Protein AF-A0A2D7XCU5-F1 (afdb_monomer)

Secondary structure (DSSP, 8-state):
-HHHHHHHHHHHHHHHHHTTSEEE-TTS-EEEETTT--EEEEPPTT--HHHHHHHHTTSHHHHHHHHHHHHHH-

Sequence (74 aa):
LANDENVQLRNFAIIATESNIIKLSGDNRTFTWASNGRKLMNVPFDENPYSAMAAWFKTDEGLEVYKSIEKKLK

Radius of gyration: 11.32 Å; Cα contacts (8 Å, |Δi|>4): 84; chains: 1; bounding box: 29×28×25 Å

Structure (mmCIF, N/CA/C/O backbone):
data_AF-A0A2D7XCU5-F1
#
_entry.id   AF-A0A2D7XCU5-F1
#
loop_
_atom_site.group_PDB
_atom_site.id
_atom_site.type_symbol
_atom_site.label_atom_id
_atom_site.label_alt_id
_atom_site.label_comp_id
_atom_site.label_asym_id
_atom_site.label_entity_id
_atom_site.label_seq_id
_atom_site.pdbx_PDB_ins_code
_atom_site.Cartn_x
_atom_site.Cartn_y
_atom_site.Cartn_z
_atom_site.occupancy
_atom_site.B_iso_or_equiv
_atom_site.auth_seq_id
_atom_site.auth_comp_id
_atom_site.auth_asym_id
_atom_site.auth_atom_id
_atom_site.pdbx_PDB_model_num
ATOM 1 N N . LEU A 1 1 ? 16.958 13.010 -2.972 1.00 58.91 1 LEU A N 1
ATOM 2 C CA . LEU A 1 1 ? 15.516 13.345 -2.981 1.00 58.91 1 LEU A CA 1
ATOM 3 C C . LEU A 1 1 ? 14.628 12.188 -3.429 1.00 58.91 1 LEU A C 1
ATOM 5 O O . LEU A 1 1 ? 13.956 11.641 -2.572 1.00 58.91 1 LEU A O 1
ATOM 9 N N . ALA A 1 2 ? 14.616 11.767 -4.704 1.00 62.69 2 ALA A N 1
ATOM 10 C CA . ALA A 1 2 ? 13.692 10.707 -5.159 1.00 62.69 2 ALA A CA 1
ATOM 11 C C . ALA A 1 2 ? 13.882 9.358 -4.427 1.00 62.69 2 ALA A C 1
ATOM 13 O O . ALA A 1 2 ? 12.912 8.659 -4.137 1.00 62.69 2 ALA A O 1
ATOM 14 N N . ASN A 1 3 ? 15.129 9.019 -4.081 1.00 68.62 3 ASN A N 1
ATOM 15 C CA . ASN A 1 3 ? 15.434 7.832 -3.279 1.00 68.62 3 ASN A CA 1
ATOM 16 C C . ASN A 1 3 ? 14.890 7.947 -1.849 1.00 68.62 3 ASN A C 1
ATOM 18 O O . ASN A 1 3 ? 14.320 6.981 -1.349 1.00 68.62 3 ASN A O 1
ATOM 22 N N . ASP A 1 4 ? 15.010 9.121 -1.224 1.00 75.12 4 ASP A N 1
ATOM 23 C CA . ASP A 1 4 ? 14.556 9.370 0.151 1.00 75.12 4 ASP A CA 1
ATOM 24 C C . ASP A 1 4 ? 13.028 9.282 0.250 1.00 75.12 4 ASP A C 1
ATOM 26 O O . ASP A 1 4 ? 12.488 8.611 1.128 1.00 75.12 4 ASP A O 1
ATOM 30 N N . GLU A 1 5 ? 12.328 9.873 -0.718 1.00 81.62 5 GLU A N 1
ATOM 31 C CA . GLU A 1 5 ? 10.868 9.821 -0.818 1.00 81.62 5 GLU A CA 1
ATOM 32 C C . GLU A 1 5 ? 10.362 8.381 -1.016 1.00 81.62 5 GLU A C 1
ATOM 34 O O . GLU A 1 5 ? 9.431 7.937 -0.347 1.00 81.62 5 GLU A O 1
ATOM 39 N N . ASN A 1 6 ? 11.020 7.596 -1.877 1.00 87.81 6 ASN A N 1
ATOM 40 C CA . ASN A 1 6 ? 10.665 6.189 -2.076 1.00 87.81 6 ASN A CA 1
ATOM 41 C C . ASN A 1 6 ? 10.934 5.333 -0.832 1.00 87.81 6 ASN A C 1
ATOM 43 O O . ASN A 1 6 ? 10.250 4.335 -0.618 1.00 87.81 6 ASN A O 1
ATOM 47 N N . VAL A 1 7 ? 11.940 5.661 -0.015 1.00 92.12 7 VAL A N 1
ATOM 48 C CA . VAL A 1 7 ? 12.156 4.988 1.278 1.00 92.12 7 VAL A CA 1
ATOM 49 C C . VAL A 1 7 ? 11.009 5.306 2.239 1.00 92.12 7 VAL A C 1
ATOM 51 O O . VAL A 1 7 ? 10.457 4.388 2.844 1.00 92.12 7 VAL A O 1
ATOM 54 N N . GLN A 1 8 ? 10.594 6.571 2.328 1.00 94.19 8 GLN A N 1
ATOM 55 C CA . GLN A 1 8 ? 9.477 6.980 3.185 1.00 94.19 8 GLN A CA 1
ATOM 56 C C . GLN A 1 8 ? 8.160 6.310 2.776 1.00 94.19 8 GLN A C 1
ATOM 58 O O . GLN A 1 8 ? 7.477 5.735 3.621 1.00 94.19 8 GLN A O 1
ATOM 63 N N . L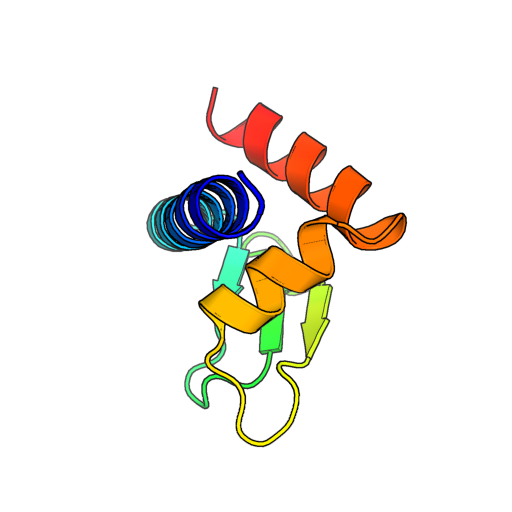EU A 1 9 ? 7.835 6.306 1.482 1.00 96.56 9 LEU A N 1
ATOM 64 C CA . LEU A 1 9 ? 6.609 5.691 0.965 1.00 96.56 9 LEU A CA 1
ATOM 65 C C . LEU A 1 9 ? 6.589 4.163 1.134 1.00 96.56 9 LEU A C 1
ATOM 67 O O . LEU A 1 9 ? 5.534 3.587 1.404 1.00 96.56 9 LEU A O 1
ATOM 71 N N . ARG A 1 10 ? 7.751 3.502 1.042 1.00 96.62 10 ARG A N 1
ATOM 72 C CA . ARG A 1 10 ? 7.881 2.070 1.359 1.00 96.62 10 ARG A CA 1
ATOM 73 C C . ARG A 1 10 ? 7.581 1.793 2.826 1.00 96.62 10 ARG A C 1
ATOM 75 O O . ARG A 1 10 ? 6.749 0.939 3.121 1.00 96.62 10 ARG A O 1
ATOM 82 N N . ASN A 1 11 ? 8.211 2.540 3.731 1.00 96.75 11 ASN A N 1
ATOM 83 C CA . ASN A 1 11 ? 7.979 2.395 5.168 1.00 96.75 11 ASN A CA 1
ATOM 84 C C . ASN A 1 11 ? 6.516 2.680 5.526 1.00 96.75 11 ASN A C 1
ATOM 86 O O . ASN A 1 11 ? 5.925 1.954 6.317 1.00 96.75 11 ASN A O 1
ATOM 90 N N . PHE A 1 12 ? 5.900 3.674 4.885 1.00 97.88 12 PHE A N 1
ATOM 91 C CA . PHE A 1 12 ? 4.477 3.960 5.040 1.00 97.88 12 PHE A CA 1
ATOM 92 C C . PHE A 1 12 ? 3.591 2.774 4.628 1.00 97.88 12 PHE A C 1
ATOM 94 O O . PHE A 1 12 ? 2.685 2.400 5.370 1.00 97.88 12 PHE A O 1
ATOM 101 N N . ALA A 1 13 ? 3.863 2.141 3.480 1.00 97.62 13 ALA A N 1
ATOM 102 C CA . ALA A 1 13 ? 3.121 0.960 3.034 1.00 97.62 13 ALA A CA 1
ATOM 103 C C . ALA A 1 13 ? 3.272 -0.231 4.000 1.00 97.62 13 ALA A C 1
ATOM 105 O O . ALA A 1 13 ? 2.299 -0.951 4.244 1.00 97.62 13 ALA A O 1
ATOM 106 N N . ILE A 1 14 ? 4.467 -0.421 4.569 1.00 98.06 14 ILE A N 1
ATOM 107 C CA . ILE A 1 14 ? 4.734 -1.448 5.587 1.00 98.06 14 ILE A CA 1
ATOM 108 C C . ILE A 1 14 ? 3.896 -1.169 6.838 1.00 98.06 14 ILE A C 1
ATOM 110 O O . ILE A 1 14 ? 3.095 -2.016 7.223 1.00 98.06 14 ILE A O 1
ATOM 114 N N . ILE A 1 15 ? 3.978 0.044 7.394 1.00 98.12 15 ILE A N 1
ATOM 115 C CA . ILE A 1 15 ? 3.212 0.451 8.584 1.00 98.12 15 ILE A CA 1
ATOM 116 C C . ILE A 1 15 ? 1.703 0.299 8.351 1.00 98.12 15 ILE A C 1
ATOM 118 O O . ILE A 1 15 ? 0.980 -0.189 9.217 1.00 98.12 15 ILE A O 1
ATOM 122 N N . ALA A 1 16 ? 1.206 0.675 7.171 1.00 98.38 16 ALA A N 1
ATOM 123 C CA . ALA A 1 16 ? -0.201 0.514 6.811 1.00 98.38 16 ALA A CA 1
ATOM 124 C C . ALA A 1 16 ? -0.637 -0.960 6.736 1.00 98.38 16 ALA A C 1
ATOM 126 O O . ALA A 1 16 ? -1.789 -1.283 7.043 1.00 98.38 16 ALA A O 1
ATOM 127 N N . THR A 1 17 ? 0.275 -1.847 6.332 1.00 98.19 17 THR A N 1
ATOM 128 C CA . THR A 1 17 ? 0.044 -3.296 6.292 1.00 98.19 17 THR A CA 1
ATOM 129 C C . THR A 1 17 ? 0.056 -3.889 7.702 1.00 98.19 17 THR A C 1
ATOM 131 O O . THR A 1 17 ? -0.864 -4.617 8.066 1.00 98.19 17 THR A O 1
ATOM 134 N N . GLU A 1 18 ? 1.033 -3.513 8.531 1.00 97.81 18 GLU A N 1
ATOM 135 C CA . GLU A 1 18 ? 1.140 -3.922 9.942 1.00 97.81 18 GLU A CA 1
ATOM 136 C C . GLU A 1 18 ? -0.042 -3.423 10.785 1.00 97.81 18 GLU A C 1
ATOM 138 O O . GLU A 1 18 ? -0.548 -4.142 11.645 1.00 97.81 18 GLU A O 1
ATOM 143 N N . SER A 1 19 ? -0.553 -2.228 10.477 1.00 98.00 19 SER A N 1
ATOM 144 C CA . SER A 1 19 ? -1.754 -1.651 11.099 1.00 98.00 19 SER A CA 1
ATOM 145 C C . SER A 1 19 ? -3.060 -2.253 10.570 1.00 98.00 19 SER A C 1
ATOM 147 O O . SER A 1 19 ? -4.144 -1.816 10.955 1.00 98.00 19 SER A O 1
ATOM 149 N N . ASN A 1 20 ? -2.984 -3.240 9.669 1.00 97.88 20 ASN A N 1
ATOM 150 C CA . ASN A 1 20 ? -4.133 -3.936 9.096 1.00 97.88 20 ASN A CA 1
ATOM 151 C C . ASN A 1 20 ? -5.125 -2.974 8.406 1.00 97.88 20 ASN A C 1
ATOM 153 O O . ASN A 1 20 ? -6.340 -3.154 8.482 1.00 97.88 20 ASN A O 1
ATOM 157 N N . ILE A 1 21 ? -4.609 -1.928 7.746 1.00 98.38 21 ILE A N 1
ATOM 158 C CA . ILE A 1 21 ? -5.390 -0.987 6.925 1.00 98.38 21 ILE A CA 1
ATOM 159 C C . ILE A 1 21 ? -5.439 -1.485 5.478 1.00 98.38 21 ILE A C 1
ATOM 161 O O . ILE A 1 21 ? -6.500 -1.499 4.844 1.00 98.38 21 ILE A O 1
ATOM 165 N N . ILE A 1 22 ? -4.292 -1.935 4.976 1.00 98.38 22 ILE A N 1
ATOM 166 C CA . ILE A 1 22 ? -4.142 -2.621 3.693 1.00 98.38 22 ILE A CA 1
ATOM 167 C C . ILE A 1 22 ? -3.540 -4.008 3.925 1.00 98.38 22 ILE A C 1
ATOM 169 O O . ILE A 1 22 ? -2.974 -4.277 4.979 1.00 98.38 22 ILE A O 1
ATOM 173 N N . LYS A 1 23 ? -3.686 -4.906 2.954 1.00 98.31 23 LYS A N 1
ATOM 174 C CA . LYS A 1 23 ? -3.136 -6.263 2.998 1.00 98.31 23 LYS A CA 1
ATOM 175 C C . LYS A 1 23 ? -2.415 -6.574 1.703 1.00 98.31 23 LYS A C 1
ATOM 177 O O . LYS A 1 23 ? -2.966 -6.326 0.630 1.00 98.31 23 LYS A O 1
ATOM 182 N N . LEU A 1 24 ? -1.234 -7.166 1.829 1.00 98.25 24 LEU A N 1
ATOM 183 C CA . LEU A 1 24 ? -0.544 -7.848 0.745 1.00 98.25 24 LEU A CA 1
ATOM 184 C C . LEU A 1 24 ? -1.019 -9.305 0.700 1.00 98.25 24 LEU A C 1
ATOM 186 O O . LEU A 1 24 ? -1.100 -9.969 1.734 1.00 98.25 24 LEU A O 1
ATOM 190 N N . SER A 1 25 ? -1.376 -9.791 -0.485 1.00 97.00 25 SER A N 1
ATOM 191 C CA . SER A 1 25 ? -1.714 -11.198 -0.697 1.00 97.00 25 SER A CA 1
ATOM 192 C C . SER A 1 25 ? -0.525 -12.113 -0.377 1.00 97.00 25 SER A C 1
ATOM 194 O O . SER A 1 25 ? 0.628 -11.713 -0.508 1.00 97.00 25 SER A O 1
ATOM 196 N N . GLY A 1 26 ? -0.790 -13.364 0.017 1.00 95.56 26 GLY A N 1
ATOM 197 C CA . GLY A 1 26 ? 0.266 -14.313 0.410 1.00 95.56 26 GLY A CA 1
ATOM 198 C C . GLY A 1 26 ? 1.236 -14.697 -0.714 1.00 95.56 26 GLY A C 1
ATOM 199 O O . GLY A 1 26 ? 2.332 -15.173 -0.442 1.00 95.56 26 GLY A O 1
ATOM 200 N N . ASP A 1 27 ? 0.855 -14.466 -1.970 1.00 95.31 27 ASP A N 1
ATOM 201 C CA . ASP A 1 27 ? 1.717 -14.615 -3.145 1.00 95.31 27 ASP A CA 1
ATOM 202 C C . ASP A 1 27 ? 2.481 -13.327 -3.506 1.00 95.31 27 ASP A C 1
ATOM 204 O O . ASP A 1 27 ? 3.183 -13.298 -4.515 1.00 95.31 27 ASP A O 1
ATOM 208 N N . ASN A 1 28 ? 2.359 -12.271 -2.694 1.00 95.69 28 ASN A N 1
ATOM 209 C CA . ASN A 1 28 ? 2.980 -10.960 -2.872 1.00 95.69 28 ASN A CA 1
ATOM 210 C C . ASN A 1 28 ? 2.582 -10.221 -4.165 1.00 95.69 28 ASN A C 1
ATOM 212 O O . ASN A 1 28 ? 3.340 -9.384 -4.652 1.00 95.69 28 ASN A O 1
ATOM 216 N N . ARG A 1 29 ? 1.399 -10.496 -4.731 1.00 96.06 29 ARG A N 1
ATOM 217 C CA . ARG A 1 29 ? 0.980 -9.945 -6.036 1.00 96.06 29 ARG A CA 1
ATOM 218 C C . ARG A 1 29 ? -0.099 -8.879 -5.991 1.00 96.06 29 ARG A C 1
ATOM 220 O O . ARG A 1 29 ? -0.302 -8.185 -6.988 1.00 96.06 29 ARG A O 1
ATOM 227 N N . THR A 1 30 ? -0.806 -8.717 -4.881 1.00 97.88 30 THR A N 1
ATOM 228 C CA . THR A 1 30 ? -1.962 -7.820 -4.837 1.00 97.88 30 THR A CA 1
ATOM 229 C C . THR A 1 30 ? -2.063 -7.114 -3.499 1.00 97.88 30 THR A C 1
ATOM 231 O O . THR A 1 30 ? -2.042 -7.749 -2.446 1.00 97.88 30 THR A O 1
ATOM 234 N N . PHE A 1 31 ? -2.253 -5.796 -3.555 1.00 98.44 31 PHE A N 1
ATOM 235 C CA . PHE A 1 31 ? -2.667 -5.012 -2.399 1.00 98.44 31 PHE A CA 1
ATOM 236 C C . PHE A 1 31 ? -4.184 -4.839 -2.392 1.00 98.44 31 PHE A C 1
ATOM 238 O O . PHE A 1 31 ? -4.806 -4.531 -3.413 1.00 98.44 31 PHE A O 1
ATOM 245 N N . THR A 1 32 ? -4.788 -5.019 -1.222 1.00 98.56 32 THR A N 1
ATOM 246 C CA . THR A 1 32 ? -6.230 -4.864 -0.996 1.00 98.56 32 THR A CA 1
ATOM 247 C C . THR A 1 32 ? -6.490 -4.049 0.264 1.00 98.56 32 THR A C 1
ATOM 249 O O . THR A 1 32 ? -5.648 -3.983 1.159 1.00 98.56 32 THR A O 1
ATOM 252 N N . TRP A 1 33 ? -7.667 -3.438 0.366 1.00 98.38 33 TRP A N 1
ATOM 253 C CA . TRP A 1 33 ? -8.146 -2.896 1.634 1.00 98.38 33 TRP A CA 1
ATOM 254 C C . TRP A 1 33 ? -8.414 -4.025 2.624 1.00 98.38 33 TRP A C 1
ATOM 256 O O . TRP A 1 33 ? -9.147 -4.969 2.324 1.00 98.38 33 TRP A O 1
ATOM 266 N N . ALA A 1 34 ? -7.906 -3.892 3.844 1.00 97.88 34 ALA A N 1
ATOM 267 C CA . ALA A 1 34 ? -8.124 -4.889 4.884 1.00 97.88 34 ALA A CA 1
ATOM 268 C C . ALA A 1 34 ? -9.594 -5.007 5.315 1.00 97.88 34 ALA A C 1
ATOM 270 O O . ALA A 1 34 ? -10.017 -6.090 5.721 1.00 97.88 34 ALA A O 1
ATOM 271 N N . SER A 1 35 ? -10.348 -3.904 5.223 1.00 97.25 35 SER A N 1
ATOM 272 C CA . SER A 1 35 ? -11.725 -3.780 5.712 1.00 97.25 35 SER A CA 1
ATOM 273 C C . SER A 1 35 ? -12.774 -4.440 4.820 1.00 97.25 35 SER A C 1
ATOM 275 O O . SER A 1 35 ? -13.792 -4.897 5.325 1.00 97.25 35 SER A O 1
ATOM 277 N N . ASN A 1 36 ? -12.566 -4.459 3.502 1.00 96.81 36 ASN A N 1
ATOM 278 C CA . ASN A 1 36 ? -13.564 -4.946 2.543 1.00 96.81 36 ASN A CA 1
ATOM 279 C C . ASN A 1 36 ? -12.973 -5.783 1.397 1.00 96.81 36 ASN A C 1
ATOM 281 O O . ASN A 1 36 ? -13.709 -6.188 0.502 1.00 96.81 36 ASN A O 1
ATOM 285 N N . GLY A 1 37 ? -11.658 -6.016 1.387 1.00 96.94 37 GLY A N 1
ATOM 286 C CA . GLY A 1 37 ? -10.979 -6.805 0.360 1.00 96.94 37 GLY A CA 1
ATOM 287 C C . GLY A 1 37 ? -10.936 -6.153 -1.023 1.00 96.94 37 GLY A C 1
ATOM 288 O O . GLY A 1 37 ? -10.452 -6.777 -1.968 1.00 96.94 37 GLY A O 1
ATOM 289 N N . ARG A 1 38 ? -11.41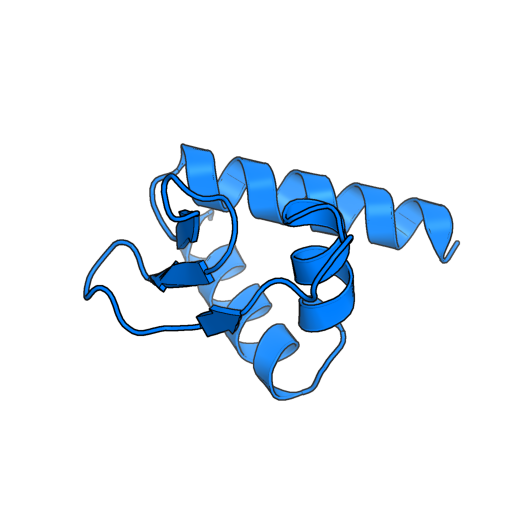4 -4.909 -1.186 1.00 97.44 38 ARG A N 1
ATOM 290 C CA . ARG A 1 38 ? -11.371 -4.226 -2.481 1.00 97.44 38 ARG A CA 1
ATOM 291 C C . ARG A 1 38 ? -9.916 -4.037 -2.904 1.00 97.44 38 ARG A C 1
ATOM 293 O O . ARG A 1 38 ? -9.097 -3.524 -2.141 1.00 97.44 38 ARG A O 1
ATOM 300 N N . LYS A 1 39 ? -9.620 -4.437 -4.139 1.00 98.06 39 LYS A N 1
ATOM 301 C CA . LYS A 1 39 ? -8.292 -4.326 -4.741 1.00 98.06 39 LYS A CA 1
ATOM 302 C C . LYS A 1 39 ? -7.858 -2.868 -4.883 1.00 98.06 39 LYS A C 1
ATOM 304 O O . LYS A 1 39 ? -8.651 -2.034 -5.312 1.00 98.06 39 LYS A O 1
ATOM 309 N N . LEU A 1 40 ? -6.599 -2.617 -4.535 1.00 97.94 40 LEU A N 1
ATOM 310 C CA . LEU A 1 40 ? -5.903 -1.346 -4.712 1.00 97.94 40 LEU A CA 1
ATOM 311 C C . LEU A 1 40 ? -5.043 -1.386 -5.972 1.00 97.94 40 LEU A C 1
ATOM 313 O O . LEU A 1 40 ? -5.266 -0.625 -6.900 1.00 97.94 40 LEU A O 1
ATOM 317 N N . MET A 1 41 ? -4.109 -2.334 -6.032 1.00 98.12 41 MET A N 1
ATOM 318 C CA . MET A 1 41 ? -3.219 -2.505 -7.177 1.00 98.12 41 MET A CA 1
ATOM 319 C C . MET A 1 41 ? -2.706 -3.942 -7.278 1.00 98.12 41 MET A C 1
ATOM 321 O O . MET A 1 41 ? -2.751 -4.706 -6.309 1.00 98.12 41 MET A O 1
ATOM 325 N N . ASN A 1 42 ? -2.178 -4.280 -8.452 1.00 97.62 42 ASN A N 1
ATOM 326 C CA . ASN A 1 42 ? -1.376 -5.480 -8.660 1.00 97.62 42 ASN A CA 1
ATOM 327 C C . ASN A 1 42 ? 0.100 -5.099 -8.679 1.00 97.62 42 ASN A C 1
ATOM 329 O O . ASN A 1 42 ? 0.478 -4.160 -9.375 1.00 97.62 42 ASN A O 1
ATOM 333 N N . VAL A 1 43 ? 0.920 -5.843 -7.946 1.00 97.06 43 VAL A N 1
ATOM 334 C CA . VAL A 1 43 ? 2.376 -5.713 -7.991 1.00 97.06 43 VAL A CA 1
ATOM 335 C C . VAL A 1 43 ? 2.841 -6.152 -9.387 1.00 97.06 43 VAL A C 1
ATOM 337 O O . VAL A 1 43 ? 2.458 -7.246 -9.820 1.00 97.06 43 VAL A O 1
ATOM 340 N N . PRO A 1 44 ? 3.605 -5.321 -10.122 1.00 95.38 44 PRO A N 1
ATOM 341 C CA . PRO A 1 44 ? 4.185 -5.722 -11.396 1.00 95.38 44 PRO A CA 1
ATOM 342 C C . PRO A 1 44 ? 5.044 -6.978 -11.249 1.00 95.38 44 PRO A C 1
ATOM 344 O O . PRO A 1 44 ? 5.609 -7.252 -10.190 1.00 95.38 44 PRO A O 1
ATOM 347 N N . PHE A 1 45 ? 5.136 -7.751 -12.327 1.00 89.19 45 PHE A N 1
ATOM 348 C CA . PHE A 1 45 ? 6.019 -8.910 -12.359 1.00 89.19 45 PHE A CA 1
ATOM 349 C C . PHE A 1 45 ? 7.476 -8.460 -12.141 1.00 89.19 45 PHE A C 1
ATOM 351 O O . PHE A 1 45 ? 7.868 -7.419 -12.659 1.00 89.19 45 PHE A O 1
ATOM 358 N N . ASP A 1 46 ? 8.235 -9.221 -11.348 1.00 91.50 46 ASP A N 1
ATOM 359 C CA . ASP A 1 46 ? 9.621 -8.940 -10.924 1.00 91.50 46 ASP A CA 1
ATOM 360 C C . ASP A 1 46 ? 9.855 -7.695 -10.044 1.00 91.50 46 ASP A C 1
ATOM 362 O O . ASP A 1 46 ? 11.002 -7.336 -9.777 1.00 91.50 46 ASP A O 1
ATOM 366 N N . GLU A 1 47 ? 8.804 -7.071 -9.507 1.00 93.38 47 GLU A N 1
ATOM 367 C CA . GLU A 1 47 ? 8.946 -5.939 -8.584 1.00 93.38 47 GLU A CA 1
ATOM 368 C C . GLU A 1 47 ? 8.811 -6.337 -7.110 1.00 93.38 47 GLU A C 1
ATOM 370 O O . GLU A 1 47 ? 8.026 -7.209 -6.727 1.00 93.38 47 GLU A O 1
ATOM 375 N N . ASN A 1 48 ? 9.538 -5.631 -6.238 1.00 95.69 48 ASN A N 1
ATOM 376 C CA . ASN A 1 48 ? 9.289 -5.734 -4.802 1.00 95.69 48 ASN A CA 1
ATOM 377 C C . ASN A 1 48 ? 7.926 -5.085 -4.474 1.00 95.69 48 ASN A C 1
ATOM 379 O O . ASN A 1 48 ? 7.716 -3.928 -4.847 1.00 95.69 48 ASN A O 1
ATOM 383 N N . PRO A 1 49 ? 7.027 -5.748 -3.719 1.00 97.50 49 PRO A N 1
ATOM 384 C CA . PRO A 1 49 ? 5.677 -5.241 -3.457 1.00 97.50 49 PRO A CA 1
ATOM 385 C C . PRO A 1 49 ? 5.636 -3.830 -2.877 1.00 97.50 49 PRO A C 1
ATOM 387 O O . PRO A 1 49 ? 4.883 -2.982 -3.350 1.00 97.50 49 PRO A O 1
ATOM 390 N N . TYR A 1 50 ? 6.470 -3.546 -1.878 1.00 97.12 50 TYR A N 1
ATOM 391 C CA . TYR A 1 50 ? 6.473 -2.242 -1.225 1.00 97.12 50 TYR A CA 1
ATOM 392 C C . TYR A 1 50 ? 7.129 -1.172 -2.100 1.00 97.12 50 TYR A C 1
ATOM 394 O O . TYR A 1 50 ? 6.678 -0.028 -2.090 1.00 97.12 50 TYR A O 1
ATOM 402 N N . SER A 1 51 ? 8.144 -1.527 -2.899 1.00 95.69 51 SER A N 1
ATOM 403 C CA . SER A 1 51 ? 8.695 -0.622 -3.920 1.00 95.69 51 SER A CA 1
ATOM 404 C C . SER A 1 51 ? 7.645 -0.261 -4.976 1.00 95.69 51 SER A C 1
ATOM 406 O O . SER A 1 51 ? 7.492 0.915 -5.304 1.00 95.69 51 S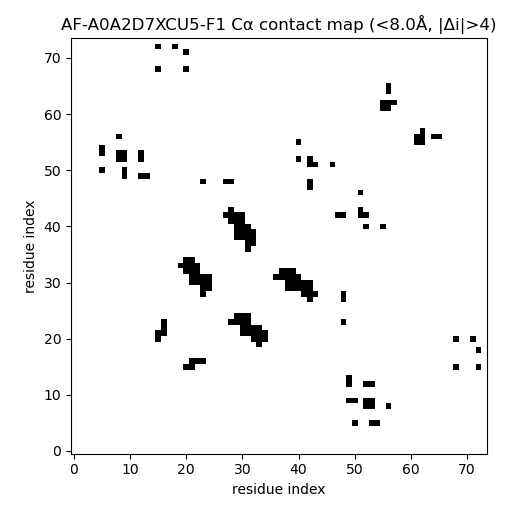ER A O 1
ATOM 408 N N . ALA A 1 52 ? 6.875 -1.245 -5.447 1.00 97.12 52 ALA A N 1
ATOM 409 C CA . ALA A 1 52 ? 5.790 -1.028 -6.397 1.00 97.12 52 ALA A CA 1
ATOM 410 C C . ALA A 1 52 ? 4.672 -0.162 -5.800 1.00 97.12 52 ALA A C 1
ATOM 412 O O . ALA A 1 52 ? 4.209 0.772 -6.450 1.00 97.12 52 ALA A O 1
ATOM 413 N N . MET A 1 53 ? 4.286 -0.414 -4.545 1.00 97.50 53 MET A N 1
ATOM 414 C CA . MET A 1 53 ? 3.294 0.399 -3.835 1.00 97.50 53 MET A CA 1
ATOM 415 C C . MET A 1 53 ? 3.768 1.847 -3.658 1.00 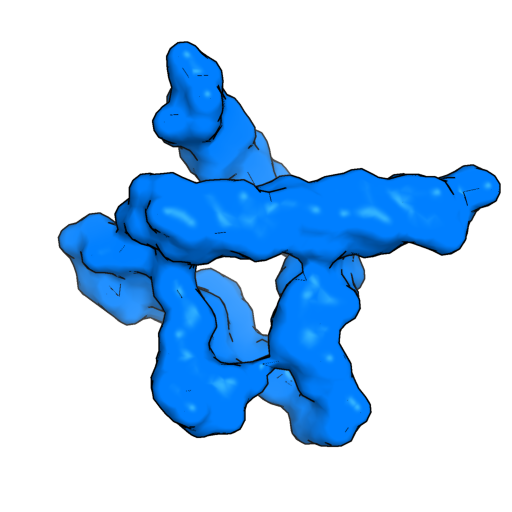97.50 53 MET A C 1
ATOM 417 O O . MET A 1 53 ? 2.995 2.780 -3.858 1.00 97.50 53 MET A O 1
ATOM 421 N N . ALA A 1 54 ? 5.049 2.053 -3.339 1.00 96.94 54 ALA A N 1
ATOM 422 C CA . ALA A 1 54 ? 5.630 3.387 -3.223 1.00 96.94 54 ALA A CA 1
ATOM 423 C C . ALA A 1 54 ? 5.598 4.156 -4.550 1.00 96.94 54 ALA A C 1
ATO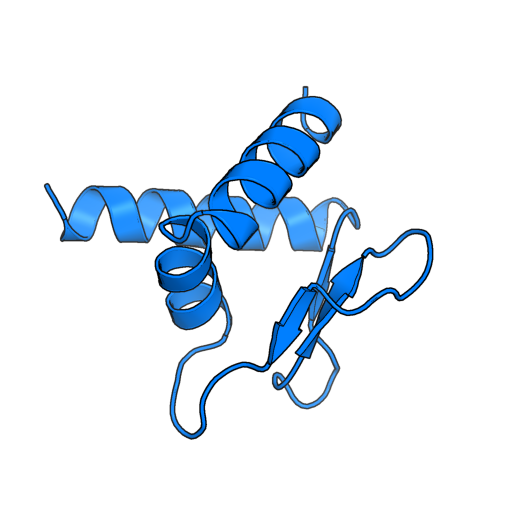M 425 O O . ALA A 1 54 ? 5.270 5.340 -4.558 1.00 96.94 54 ALA A O 1
ATOM 426 N N . ALA A 1 55 ? 5.892 3.493 -5.672 1.00 96.00 55 ALA A N 1
ATOM 427 C CA . ALA A 1 55 ? 5.738 4.092 -6.995 1.00 96.00 55 ALA A CA 1
ATOM 428 C C . ALA A 1 55 ? 4.261 4.380 -7.316 1.00 96.00 55 ALA A C 1
ATOM 430 O O . ALA A 1 55 ? 3.933 5.454 -7.818 1.00 96.00 55 ALA A O 1
ATOM 431 N N . TRP A 1 56 ? 3.361 3.455 -6.975 1.00 97.31 56 TRP A N 1
ATOM 432 C CA . TRP A 1 56 ? 1.928 3.601 -7.213 1.00 97.31 56 TRP A CA 1
ATOM 433 C C . TRP A 1 56 ? 1.310 4.759 -6.421 1.00 97.31 56 TRP A C 1
ATOM 435 O O . TRP A 1 56 ? 0.487 5.483 -6.975 1.00 97.31 56 TRP A O 1
ATOM 445 N N . PHE A 1 57 ? 1.755 5.026 -5.187 1.00 97.31 57 PHE A N 1
ATOM 446 C CA . PHE A 1 57 ? 1.313 6.190 -4.403 1.00 97.31 57 PHE A CA 1
ATOM 447 C C . PHE A 1 57 ? 1.586 7.546 -5.067 1.00 97.31 57 PHE A C 1
ATOM 449 O O . PHE A 1 57 ? 0.964 8.535 -4.688 1.00 97.31 57 PHE A O 1
ATOM 456 N N . LYS A 1 58 ? 2.477 7.604 -6.064 1.00 95.50 58 LYS A N 1
ATOM 457 C CA . LYS A 1 58 ? 2.759 8.821 -6.840 1.00 95.50 58 LYS A CA 1
ATOM 458 C C . LYS A 1 58 ? 1.811 9.026 -8.024 1.00 95.50 58 LYS A C 1
ATOM 460 O O . LYS A 1 58 ? 1.900 10.047 -8.697 1.00 95.50 58 LYS A O 1
ATOM 465 N N . THR A 1 59 ? 0.940 8.060 -8.306 1.00 96.75 59 THR A N 1
ATOM 466 C CA . THR A 1 59 ? -0.132 8.194 -9.303 1.00 96.75 59 THR A CA 1
ATOM 467 C C . THR A 1 59 ? -1.333 8.927 -8.707 1.00 96.75 59 THR A C 1
ATOM 469 O O . THR A 1 59 ? -1.484 8.966 -7.487 1.00 96.75 59 THR A O 1
ATOM 472 N N . ASP A 1 60 ? -2.225 9.456 -9.548 1.00 96.19 60 ASP A N 1
ATOM 473 C CA . ASP A 1 60 ? -3.430 10.156 -9.078 1.00 96.19 60 ASP A CA 1
ATOM 474 C C . ASP A 1 60 ? -4.330 9.254 -8.213 1.00 96.19 60 ASP A C 1
ATOM 476 O O . ASP A 1 60 ? -4.800 9.664 -7.152 1.00 96.19 60 ASP A O 1
ATOM 480 N N . GLU A 1 61 ? -4.525 7.995 -8.622 1.00 95.94 61 GLU A N 1
ATOM 481 C CA . GLU A 1 61 ? -5.302 7.016 -7.850 1.00 95.94 61 GLU A CA 1
ATOM 482 C C . GLU A 1 61 ? -4.601 6.653 -6.533 1.00 95.94 61 GLU A C 1
ATOM 484 O O . GLU A 1 61 ? -5.222 6.631 -5.465 1.00 95.94 61 GLU A O 1
ATOM 489 N N . GLY A 1 62 ? -3.292 6.397 -6.593 1.00 97.06 62 GLY A N 1
ATOM 490 C CA . GLY A 1 62 ? -2.517 6.023 -5.419 1.00 97.06 62 GLY A CA 1
ATOM 491 C C . GLY A 1 62 ? -2.408 7.140 -4.389 1.00 97.06 62 GLY A C 1
ATOM 492 O O . GLY A 1 62 ? -2.448 6.858 -3.191 1.00 97.06 62 GLY A O 1
ATOM 493 N N . LEU A 1 63 ? -2.353 8.399 -4.821 1.00 97.50 63 LEU A N 1
ATOM 494 C CA . LEU A 1 63 ? -2.286 9.551 -3.927 1.00 97.50 63 LEU A CA 1
ATOM 495 C C . LEU A 1 63 ? -3.559 9.693 -3.076 1.00 97.50 63 LEU A C 1
ATOM 497 O O . LEU A 1 63 ? -3.484 10.003 -1.883 1.00 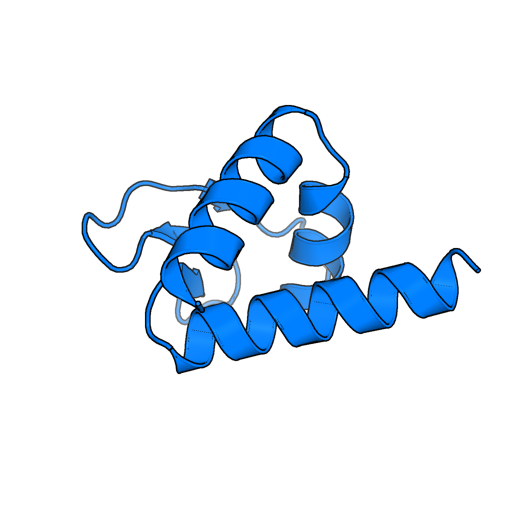97.50 63 LEU A O 1
ATOM 501 N N . GLU A 1 64 ? -4.735 9.422 -3.644 1.00 97.69 64 GLU A N 1
ATOM 502 C CA . GLU A 1 64 ? -6.002 9.443 -2.898 1.00 97.69 64 GLU A CA 1
ATOM 503 C C . GLU A 1 64 ? -6.081 8.315 -1.859 1.00 97.69 64 GLU A C 1
ATOM 505 O O . GLU A 1 64 ? -6.564 8.504 -0.732 1.00 97.69 64 GLU A O 1
ATOM 510 N N . VAL A 1 65 ? -5.537 7.146 -2.194 1.00 97.88 65 VAL A N 1
ATOM 511 C CA . VAL A 1 65 ? -5.426 6.027 -1.253 1.00 97.88 65 VAL A CA 1
ATOM 512 C C . VAL A 1 65 ? -4.398 6.316 -0.163 1.00 97.88 65 VAL A C 1
ATOM 514 O O . VAL A 1 65 ? -4.703 6.085 1.006 1.00 97.88 65 VAL A O 1
ATOM 517 N N . TYR A 1 66 ? -3.243 6.897 -0.498 1.00 97.94 66 TYR A N 1
ATOM 518 C CA . TYR A 1 66 ? -2.241 7.346 0.472 1.00 97.94 66 TYR A CA 1
ATOM 519 C C . TYR A 1 66 ? -2.869 8.278 1.516 1.00 97.94 66 TYR A C 1
ATOM 521 O O . TYR A 1 66 ? -2.808 7.991 2.710 1.00 97.94 6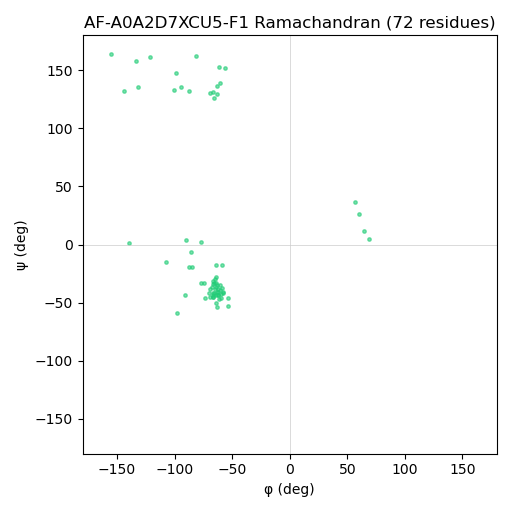6 TYR A O 1
ATOM 529 N N . LYS A 1 67 ? -3.570 9.335 1.079 1.00 98.00 67 LYS A N 1
ATOM 530 C CA . LYS A 1 67 ? -4.260 10.275 1.985 1.00 98.00 67 LYS A CA 1
ATOM 531 C C . LYS A 1 67 ? -5.291 9.569 2.868 1.00 98.00 67 LYS A C 1
ATOM 533 O O . LYS A 1 67 ? -5.471 9.923 4.032 1.00 98.00 67 LYS A O 1
ATOM 538 N N . SER A 1 68 ? -5.992 8.578 2.320 1.00 97.88 68 SER A N 1
ATOM 539 C CA . SER A 1 68 ? -6.991 7.798 3.057 1.00 97.88 68 SER A CA 1
ATOM 540 C C . SER A 1 68 ? -6.360 6.896 4.123 1.00 97.88 68 SER A C 1
ATOM 542 O O . SER A 1 68 ? -6.921 6.763 5.210 1.00 97.88 68 SER A O 1
ATOM 544 N N . ILE A 1 69 ? -5.200 6.297 3.836 1.00 98.06 69 ILE A N 1
ATOM 545 C CA . ILE A 1 69 ? -4.413 5.516 4.799 1.00 98.06 69 ILE A CA 1
ATOM 546 C C . ILE A 1 69 ? -3.822 6.440 5.868 1.00 98.06 69 ILE A C 1
ATOM 548 O O . ILE A 1 69 ? -3.943 6.146 7.052 1.00 98.06 69 ILE A O 1
ATOM 552 N N . GLU A 1 70 ? -3.252 7.582 5.477 1.00 97.44 70 GLU A N 1
ATOM 553 C CA . GLU A 1 70 ? -2.645 8.547 6.401 1.00 97.44 70 GLU A CA 1
ATOM 554 C C . GLU A 1 70 ? -3.662 9.030 7.446 1.00 97.44 70 GLU A C 1
ATOM 556 O O . GLU A 1 70 ? -3.355 9.093 8.633 1.00 97.44 70 GLU A O 1
ATOM 561 N N . LYS A 1 71 ? -4.909 9.285 7.030 1.00 97.50 71 LYS A N 1
ATOM 562 C CA . LYS A 1 71 ? -6.013 9.628 7.942 1.00 97.50 71 LYS A CA 1
ATOM 563 C C . LYS A 1 71 ? -6.387 8.513 8.920 1.00 97.50 71 LYS A C 1
ATOM 565 O O . LYS A 1 71 ? -6.941 8.82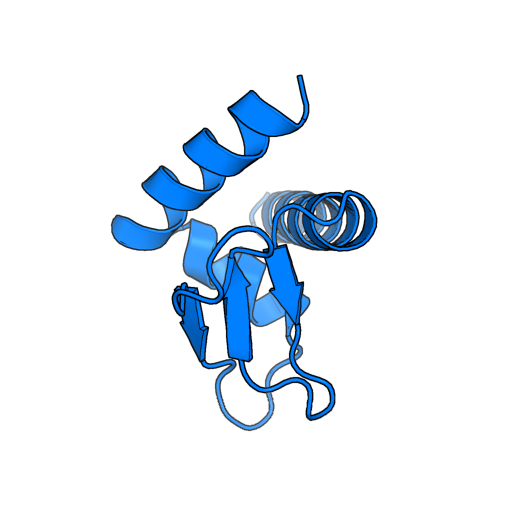3 9.962 1.00 97.50 71 LYS A O 1
ATOM 570 N N . LYS A 1 72 ? -6.163 7.244 8.569 1.00 96.12 72 LYS A N 1
ATOM 571 C CA . LYS A 1 72 ? -6.450 6.084 9.430 1.00 96.12 72 LYS A CA 1
ATOM 572 C C . LYS A 1 72 ? -5.307 5.767 10.400 1.00 96.12 72 LYS A C 1
ATOM 574 O O . LYS A 1 72 ? -5.540 5.037 11.355 1.00 96.12 72 LYS A O 1
ATOM 579 N N . LEU A 1 73 ? -4.095 6.249 10.113 1.00 93.62 73 LEU A N 1
ATOM 580 C CA . LEU A 1 73 ? -2.907 6.086 10.959 1.00 93.62 73 LEU A CA 1
ATOM 581 C C . LEU A 1 73 ? -2.764 7.187 12.022 1.00 93.62 73 LEU A C 1
ATOM 583 O O . LEU A 1 73 ? -2.013 7.001 12.977 1.00 93.62 73 LEU A O 1
ATOM 587 N N . LYS A 1 74 ? -3.439 8.325 11.836 1.00 84.94 74 LYS A N 1
ATOM 588 C CA . LYS A 1 74 ? -3.598 9.371 12.855 1.00 84.94 74 LYS A CA 1
ATOM 589 C C . LYS A 1 74 ? -4.720 9.008 13.818 1.0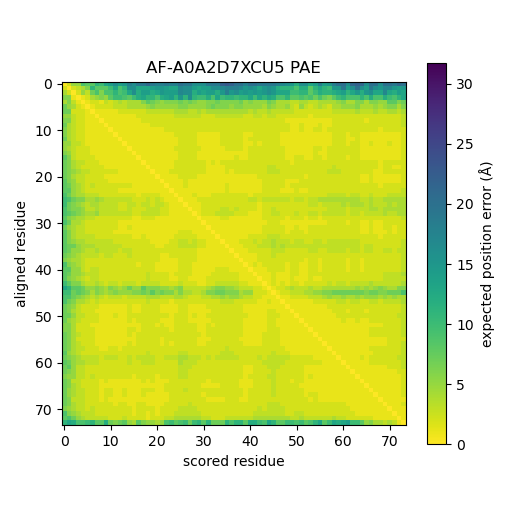0 84.94 74 LYS A C 1
ATOM 591 O O . LYS A 1 74 ? -4.556 9.328 15.013 1.00 84.94 74 LYS A O 1
#

pLDDT: mean 94.7, std 7.52, range [58.91, 98.56]

Solvent-accessible surface area (backbone atoms only — not comparable to full-atom values): 4144 Å² total; per-residue (Å²): 106,74,66,58,53,46,50,52,39,23,52,48,51,48,52,36,36,76,67,55,54,31,37,71,40,96,84,56,42,37,37,21,35,52,88,75,60,51,76,74,49,69,40,56,89,97,52,57,48,46,61,42,49,27,56,41,38,73,38,79,72,29,38,57,50,48,55,55,50,54,65,72,76,106

Mean predicted aligned error: 2.82 Å

Foldseek 3Di:
DVVVLLVVQLVLVVVLCVVQQWHQDPVRFWIAGSPPRHTQDTQDPPDRSSSSLSVQCPDPSNVVVSVVSVVVVD

Nearest PDB structures (foldseek):
  6exw-assembly1_A  TM=3.289E-01  e=7.043E-01  Homo sapiens
  4hy4-assembly1_A  TM=3.408E-01  e=8.531E-01  Homo sapiens
  1i3o-assembly1_F  TM=3.666E-01  e=1.516E+00  Homo sapiens
  5vfy-assembly2_D  TM=4.447E-01  e=3.708E+00  Clostridium perfringens
  6gjw-assembly1_A  TM=3.559E-01  e=7.023E+00  Homo sapiens